Protein AF-A0A932NLE7-F1 (afdb_monomer)

Nearest PDB structures (foldseek):
  6fjx-assembly1_A  TM=8.236E-01  e=3.083E-05  Thermus thermophilus HB27
  6fk3-assembly1_A  TM=8.253E-01  e=7.247E-05  Thermus thermophilus HB27
  4jz6-assembly1_A-2  TM=8.108E-01  e=8.826E-05  Pseudomonas putida
  4i3t-assembly1_A  TM=9.531E-01  e=8.809E-04  Sinorhizobium meliloti 1021
  3ju8-assembly1_B  TM=7.921E-01  e=2.211E-03  Pseudomonas aeruginosa

Sequence (93 aa):
QAVELANDCQFGLTCAFYTQDLTLAMRFTEEIEAGMVHLNSPTIGGEAQVPFGGVKGSGVGEREMAKEGMHFFTEQKTVFLDYTGQRRTSNLY

Structure (mmCIF, N/CA/C/O backbone):
data_AF-A0A932NLE7-F1
#
_entry.id   AF-A0A932NLE7-F1
#
loop_
_atom_site.group_PDB
_atom_site.id
_atom_site.type_symbol
_atom_site.label_atom_id
_atom_site.label_alt_id
_atom_site.label_comp_id
_atom_site.label_asym_id
_atom_site.label_entity_id
_atom_site.label_seq_id
_atom_site.pdbx_PDB_ins_code
_atom_site.Cartn_x
_atom_site.Cartn_y
_atom_site.Cartn_z
_atom_site.occupancy
_atom_site.B_iso_or_equiv
_atom_site.auth_seq_id
_atom_site.auth_comp_id
_atom_site.auth_asym_id
_atom_site.auth_atom_id
_atom_site.pdbx_PDB_model_num
ATOM 1 N N . GLN A 1 1 ? -18.971 3.032 13.055 1.00 80.25 1 GLN A N 1
ATOM 2 C CA . GLN A 1 1 ? -18.424 3.593 14.310 1.00 80.25 1 GLN A CA 1
ATOM 3 C C . GLN A 1 1 ? -16.926 3.352 14.492 1.00 80.25 1 GLN A C 1
ATOM 5 O O . GLN A 1 1 ? -16.190 4.323 14.454 1.00 80.25 1 GLN A O 1
ATOM 10 N N . ALA A 1 2 ? -16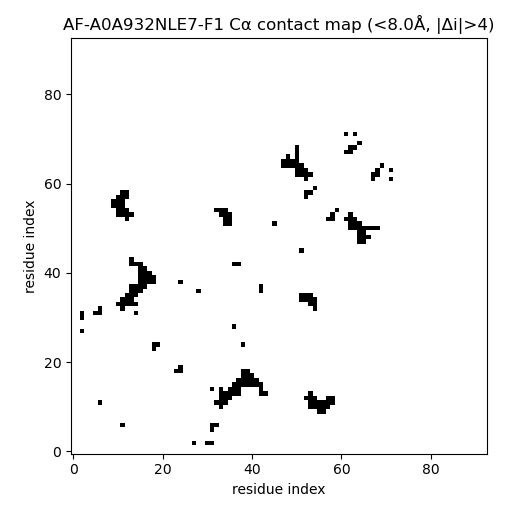.435 2.117 14.692 1.00 89.25 2 ALA A N 1
ATOM 11 C CA . ALA A 1 2 ? -14.997 1.906 14.954 1.00 89.25 2 ALA A CA 1
ATOM 12 C C . ALA A 1 2 ? -14.093 2.348 13.786 1.00 89.25 2 ALA A C 1
ATOM 14 O O . ALA A 1 2 ? -13.097 3.026 14.007 1.00 89.25 2 ALA A O 1
ATOM 15 N N . VAL A 1 3 ? -14.474 2.012 12.549 1.00 94.56 3 VAL A N 1
ATOM 16 C CA . VAL A 1 3 ? -13.739 2.426 11.343 1.00 94.56 3 VAL A CA 1
ATOM 17 C C . VAL A 1 3 ? -13.815 3.935 11.102 1.00 94.56 3 VAL A C 1
ATOM 19 O O . VAL A 1 3 ? -12.808 4.547 10.786 1.00 94.56 3 VAL A O 1
ATOM 22 N N . GLU A 1 4 ? -14.977 4.555 11.333 1.00 95.62 4 GLU A N 1
ATOM 23 C CA . GLU A 1 4 ? -15.162 6.005 11.187 1.00 95.62 4 GLU A CA 1
ATOM 24 C C . GLU A 1 4 ? -14.228 6.757 12.133 1.00 95.62 4 GLU A C 1
ATOM 26 O O . GLU A 1 4 ? -13.530 7.665 11.704 1.00 95.62 4 GLU A O 1
ATOM 31 N N . LEU A 1 5 ? -14.149 6.324 13.395 1.00 95.75 5 LEU A N 1
ATOM 32 C CA . LEU A 1 5 ? -13.238 6.912 14.373 1.00 95.75 5 LEU A CA 1
ATOM 33 C C . LEU A 1 5 ? -11.766 6.675 14.009 1.00 95.75 5 LEU A C 1
ATOM 35 O O . LEU A 1 5 ? -10.939 7.557 14.204 1.00 95.75 5 LEU A O 1
ATOM 39 N N . ALA A 1 6 ? -11.427 5.497 13.479 1.00 94.94 6 ALA A N 1
ATOM 40 C CA . ALA A 1 6 ? -10.070 5.210 13.019 1.00 94.94 6 ALA A CA 1
ATOM 41 C C . ALA A 1 6 ? -9.681 6.061 11.793 1.00 94.94 6 ALA A C 1
ATOM 43 O O . ALA A 1 6 ? -8.528 6.470 11.662 1.00 94.94 6 ALA A O 1
ATOM 44 N N . ASN A 1 7 ? -10.647 6.354 10.920 1.00 97.38 7 ASN A N 1
ATOM 45 C CA . ASN A 1 7 ? -10.467 7.199 9.745 1.00 97.38 7 ASN A CA 1
ATOM 46 C C . ASN A 1 7 ? -10.485 8.699 10.069 1.00 97.38 7 ASN A C 1
ATOM 48 O O . ASN A 1 7 ? -9.922 9.469 9.290 1.00 97.38 7 ASN A O 1
ATOM 52 N N . ASP A 1 8 ? -11.050 9.112 11.208 1.00 97.06 8 ASP A N 1
ATOM 53 C 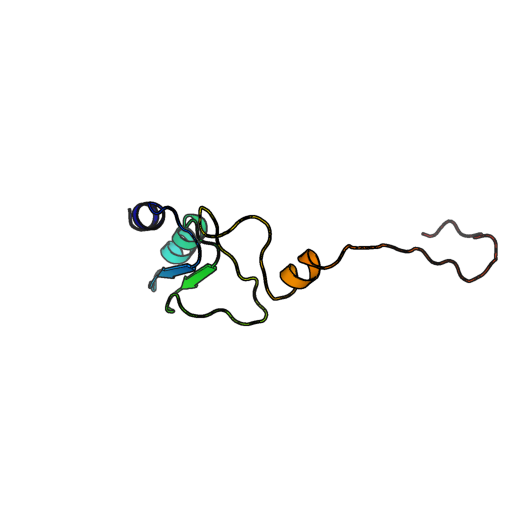CA . ASP A 1 8 ? -11.054 10.495 11.713 1.00 97.06 8 ASP A CA 1
ATOM 54 C C . ASP A 1 8 ? -9.679 10.924 12.263 1.00 97.06 8 ASP A C 1
ATOM 56 O O . ASP A 1 8 ? -9.516 11.433 13.372 1.00 97.06 8 ASP A O 1
ATOM 60 N N . CYS A 1 9 ? -8.633 10.679 11.476 1.00 95.00 9 CYS A N 1
ATOM 61 C CA . CYS A 1 9 ? -7.314 11.235 11.692 1.00 95.00 9 CYS A CA 1
ATOM 62 C C . CYS A 1 9 ? -6.687 11.649 10.356 1.00 95.00 9 CYS A C 1
ATOM 64 O O . CYS A 1 9 ? -6.996 11.118 9.287 1.00 95.00 9 CYS A O 1
ATOM 66 N N . GLN A 1 10 ? -5.775 12.619 10.420 1.00 97.06 10 GLN A N 1
ATOM 67 C CA . GLN A 1 10 ? -5.091 13.163 9.243 1.00 97.06 10 GLN A CA 1
ATOM 68 C C . GLN A 1 10 ? -4.132 12.156 8.578 1.00 97.06 10 GLN A C 1
ATOM 70 O O . GLN A 1 10 ? -3.669 12.371 7.457 1.00 97.06 10 GLN A O 1
ATOM 75 N N . PHE A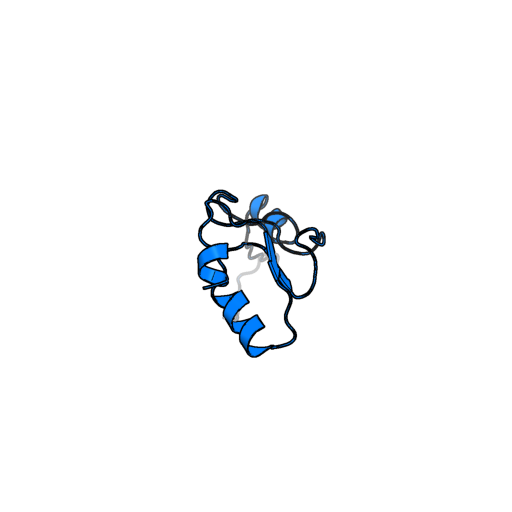 1 11 ? -3.804 11.068 9.268 1.00 96.94 11 PHE A N 1
ATOM 76 C CA . PHE A 1 11 ? -2.763 10.120 8.892 1.00 96.94 11 PHE A CA 1
ATOM 77 C C . PHE A 1 11 ? -3.365 8.760 8.524 1.00 96.94 11 PHE A C 1
ATOM 79 O O . PHE A 1 11 ? -4.512 8.464 8.828 1.00 96.94 11 PHE A O 1
ATOM 86 N N . GLY A 1 12 ? -2.597 7.932 7.826 1.00 96.38 12 GLY A N 1
ATOM 87 C CA . GLY A 1 12 ? -3.068 6.647 7.313 1.00 96.38 12 GLY A CA 1
ATOM 88 C C . GLY A 1 12 ? -1.916 5.726 6.944 1.00 96.38 12 GLY A C 1
ATOM 89 O O . GLY A 1 12 ? -1.905 5.164 5.850 1.00 96.38 12 GLY A O 1
ATO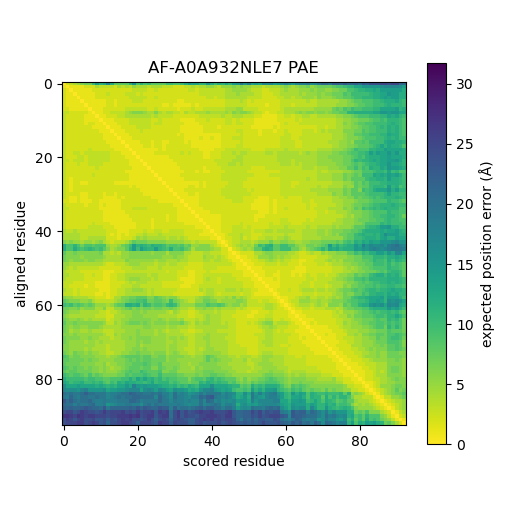M 90 N N . LEU A 1 13 ? -0.900 5.621 7.809 1.00 96.06 13 LEU A N 1
ATOM 91 C CA . LEU A 1 13 ? 0.247 4.741 7.571 1.00 96.06 13 LEU A CA 1
ATOM 92 C C . LEU A 1 13 ? -0.107 3.286 7.880 1.00 96.06 13 LEU A C 1
ATOM 94 O O . LEU A 1 13 ? -0.323 2.498 6.962 1.00 96.06 13 LEU A O 1
ATOM 98 N N . THR A 1 14 ? -0.202 2.955 9.167 1.00 96.12 14 THR A N 1
ATOM 99 C CA . THR A 1 14 ? -0.551 1.617 9.644 1.00 96.12 14 THR A CA 1
ATOM 100 C C . THR A 1 14 ? -1.827 1.644 10.467 1.00 96.12 14 THR A C 1
ATOM 102 O O . THR A 1 14 ? -2.091 2.586 11.214 1.00 96.12 14 THR A O 1
ATOM 105 N N . CYS A 1 15 ? -2.614 0.583 10.349 1.00 96.00 15 CYS A N 1
ATOM 106 C CA . CYS A 1 15 ? -3.749 0.299 11.212 1.00 96.00 15 CYS A CA 1
ATOM 107 C C . CYS A 1 15 ? -3.616 -1.124 11.756 1.00 96.00 15 CYS A C 1
ATOM 109 O O . CYS A 1 15 ? -3.120 -2.012 11.065 1.00 96.00 15 CYS A O 1
ATOM 111 N N . ALA A 1 16 ? -4.066 -1.349 12.986 1.00 96.69 16 ALA A N 1
ATOM 112 C CA . ALA A 1 16 ? -4.170 -2.680 13.558 1.00 96.69 16 ALA A CA 1
ATOM 113 C C . ALA A 1 16 ? -5.507 -2.847 14.265 1.00 96.69 16 ALA A C 1
ATOM 115 O O . ALA A 1 16 ? -5.968 -1.935 14.954 1.00 96.69 16 ALA A O 1
ATOM 116 N N . PHE A 1 17 ? -6.102 -4.027 14.141 1.00 96.38 17 PHE A N 1
ATOM 117 C CA . PHE A 1 17 ? -7.323 -4.365 14.857 1.00 96.38 17 PHE A CA 1
ATOM 118 C C . PHE A 1 17 ? -7.368 -5.855 15.193 1.00 96.38 17 PHE A C 1
ATOM 120 O O . PHE A 1 17 ? -6.694 -6.678 14.573 1.00 96.38 17 PHE A O 1
ATOM 127 N N . TYR A 1 18 ? -8.160 -6.195 16.209 1.00 97.12 18 TYR A N 1
ATOM 128 C CA . TYR A 1 18 ? -8.238 -7.544 16.756 1.00 97.12 18 TYR A CA 1
ATOM 129 C C . TYR A 1 18 ? -9.680 -8.028 16.721 1.00 97.12 18 TYR A C 1
ATOM 131 O O . TYR A 1 18 ? -10.573 -7.385 17.272 1.00 97.12 18 TYR A O 1
ATOM 139 N N . THR A 1 19 ? -9.913 -9.156 16.063 1.00 97.25 19 THR A N 1
ATOM 140 C CA . THR A 1 19 ? -11.229 -9.791 15.978 1.00 97.25 19 THR A CA 1
ATOM 141 C C . THR A 1 19 ? -11.084 -11.267 15.622 1.00 97.25 19 THR A C 1
ATOM 143 O O . THR A 1 19 ? -10.114 -11.681 14.983 1.00 97.25 19 THR A O 1
ATOM 146 N N . GLN A 1 20 ? -12.071 -12.063 16.028 1.00 98.00 20 GLN A N 1
ATOM 147 C CA . GLN A 1 20 ? -12.253 -13.447 15.573 1.00 98.00 20 GLN A CA 1
ATOM 148 C C . GLN A 1 20 ? -13.366 -13.558 14.516 1.00 98.00 20 GLN A C 1
ATOM 150 O O . GLN A 1 20 ? -13.512 -14.598 13.882 1.00 98.00 20 GLN A O 1
ATOM 155 N N . ASP A 1 21 ? -14.148 -12.493 14.315 1.00 98.00 21 ASP A N 1
ATOM 156 C CA . ASP A 1 21 ? -15.196 -12.429 13.300 1.00 98.00 21 ASP A CA 1
ATOM 157 C C . ASP A 1 21 ? -14.591 -12.032 11.948 1.00 98.00 21 ASP A C 1
ATOM 159 O O . ASP A 1 21 ? -14.177 -10.886 11.745 1.00 98.00 21 ASP A O 1
ATOM 163 N N . LEU A 1 22 ? -14.558 -12.992 11.022 1.00 97.06 22 LEU A N 1
ATOM 164 C CA . LEU A 1 22 ? -14.046 -12.802 9.667 1.00 97.06 22 LEU A CA 1
ATOM 165 C C . LEU A 1 22 ? -14.882 -11.803 8.857 1.00 97.06 22 LEU A C 1
ATOM 167 O O . LEU A 1 22 ? -14.323 -11.043 8.074 1.00 97.06 22 LEU A O 1
ATOM 171 N N . THR A 1 23 ? -16.200 -11.764 9.056 1.00 97.50 23 THR A N 1
ATOM 172 C CA . THR A 1 23 ? -17.079 -10.820 8.348 1.00 97.50 23 THR A CA 1
ATOM 173 C C . THR A 1 23 ? -16.734 -9.394 8.751 1.00 97.50 23 THR A C 1
ATOM 175 O O . THR A 1 23 ? -16.619 -8.509 7.904 1.00 97.50 23 THR A O 1
ATOM 178 N N . LEU A 1 24 ? -16.511 -9.178 10.052 1.00 96.12 24 LEU A N 1
ATOM 179 C CA . LEU A 1 24 ? -16.063 -7.888 10.560 1.00 96.12 24 LEU A CA 1
ATOM 180 C C . LEU A 1 24 ? -14.661 -7.548 10.056 1.00 96.12 24 LEU A C 1
ATOM 182 O O . LEU A 1 24 ? -14.428 -6.396 9.703 1.00 96.12 24 LEU A O 1
ATOM 186 N N . ALA A 1 25 ? -13.753 -8.526 9.999 1.00 97.00 25 ALA A N 1
ATOM 187 C CA . ALA A 1 25 ? -12.401 -8.308 9.500 1.00 97.00 25 ALA A CA 1
ATOM 188 C C . ALA A 1 25 ? -12.386 -7.856 8.041 1.00 97.00 25 ALA A C 1
ATOM 190 O O . ALA A 1 25 ? -11.777 -6.835 7.738 1.00 97.00 25 ALA A O 1
ATOM 191 N N . MET A 1 26 ? -13.111 -8.556 7.168 1.00 96.62 26 MET A N 1
ATOM 192 C CA . MET A 1 26 ? -13.200 -8.200 5.752 1.00 96.62 26 MET A CA 1
ATOM 193 C C . MET A 1 26 ? -13.807 -6.808 5.568 1.00 96.62 26 MET A C 1
ATOM 195 O O . MET A 1 26 ? -13.202 -5.965 4.912 1.00 96.62 26 MET A O 1
ATOM 199 N N . ARG A 1 27 ? -14.934 -6.524 6.236 1.00 96.44 27 ARG A N 1
ATOM 200 C CA . ARG A 1 27 ? -15.572 -5.202 6.169 1.00 96.44 27 ARG A CA 1
ATOM 201 C C . ARG A 1 27 ? -14.647 -4.089 6.669 1.00 96.44 27 ARG A C 1
ATOM 203 O O . ARG A 1 27 ? -14.553 -3.038 6.050 1.00 96.44 27 ARG A O 1
ATOM 210 N N . PHE A 1 28 ? -13.953 -4.307 7.787 1.00 97.00 28 PHE A N 1
ATOM 211 C CA . PHE A 1 28 ? -13.038 -3.308 8.338 1.00 97.00 28 PHE A CA 1
ATOM 212 C C . PHE A 1 28 ? -11.864 -3.039 7.392 1.00 97.00 28 PHE A C 1
ATOM 214 O O . PHE A 1 28 ? -11.516 -1.882 7.185 1.00 97.00 28 PHE A O 1
ATOM 221 N N . THR A 1 29 ? -11.272 -4.082 6.804 1.00 96.19 29 THR A N 1
ATOM 222 C CA . THR A 1 29 ? -10.164 -3.946 5.847 1.00 96.19 29 THR A CA 1
ATOM 223 C C . THR A 1 29 ? -10.579 -3.221 4.565 1.00 96.19 29 THR A C 1
ATOM 225 O O . THR A 1 29 ? -9.757 -2.510 3.997 1.00 96.19 29 THR A O 1
ATOM 228 N N . GLU A 1 30 ? -11.830 -3.359 4.123 1.00 95.88 30 GLU A N 1
ATOM 229 C CA . GLU A 1 30 ? -12.359 -2.630 2.961 1.00 95.88 30 GLU A CA 1
ATOM 230 C C . GLU A 1 30 ? -12.631 -1.144 3.253 1.00 95.88 30 GLU A C 1
ATOM 232 O O . GLU A 1 30 ? -12.461 -0.305 2.371 1.00 95.88 30 GLU A O 1
ATOM 237 N N . GLU A 1 31 ? -13.051 -0.808 4.476 1.00 97.00 31 GLU A N 1
ATOM 238 C CA . GLU A 1 31 ? -13.478 0.551 4.845 1.00 97.00 31 GLU A CA 1
ATOM 239 C C . GLU A 1 31 ? -12.357 1.414 5.465 1.00 97.00 31 GLU A C 1
ATOM 241 O O . GLU A 1 31 ? -12.464 2.643 5.498 1.00 97.00 31 GLU A O 1
ATOM 246 N N . ILE A 1 32 ? -11.291 0.807 5.998 1.00 97.75 32 ILE A N 1
ATOM 247 C CA . ILE A 1 32 ? -10.196 1.537 6.650 1.00 97.75 32 ILE A CA 1
ATOM 248 C C . ILE A 1 32 ? -9.290 2.247 5.633 1.00 97.75 32 ILE A C 1
ATOM 250 O O . ILE A 1 32 ? -8.799 1.663 4.672 1.00 97.75 32 ILE A O 1
ATOM 254 N N . GLU A 1 33 ? -8.985 3.516 5.887 1.00 97.00 33 GLU A N 1
ATOM 255 C CA . GLU A 1 33 ? -8.098 4.332 5.060 1.00 97.00 33 GLU A CA 1
ATOM 256 C C . GLU A 1 33 ? -6.669 4.318 5.624 1.00 97.00 33 GLU A C 1
ATOM 258 O O . GLU A 1 33 ? -6.180 5.301 6.189 1.00 97.00 33 GLU A O 1
ATOM 263 N N . ALA A 1 34 ? -5.987 3.183 5.471 1.00 96.00 34 ALA A N 1
ATOM 264 C CA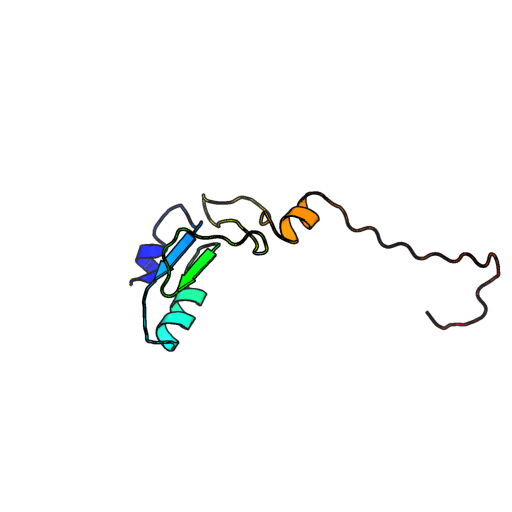 . ALA A 1 34 ? -4.588 3.007 5.848 1.00 96.00 34 ALA A CA 1
ATOM 265 C C . ALA A 1 34 ? -3.815 2.276 4.745 1.00 96.00 34 ALA A C 1
ATOM 267 O O . ALA A 1 34 ? -4.370 1.453 4.022 1.00 96.00 34 ALA A O 1
ATOM 268 N N . GLY A 1 35 ? -2.523 2.570 4.606 1.00 94.69 35 GLY A N 1
ATOM 269 C CA . GLY A 1 35 ? -1.692 1.904 3.604 1.00 94.69 35 GLY A CA 1
ATOM 270 C C . GLY A 1 35 ? -1.273 0.484 3.990 1.00 94.69 35 GLY A C 1
ATOM 271 O O . GLY A 1 35 ? -1.068 -0.345 3.108 1.00 94.69 35 GLY A O 1
ATOM 272 N N . MET A 1 36 ? -1.204 0.186 5.290 1.00 95.19 36 MET A N 1
ATOM 273 C CA . MET A 1 36 ? -0.915 -1.150 5.814 1.00 95.19 36 MET A CA 1
ATOM 274 C C . MET A 1 36 ? -1.878 -1.501 6.951 1.00 95.19 36 MET A C 1
ATOM 276 O O . MET A 1 36 ? -2.115 -0.690 7.849 1.00 95.19 36 MET A O 1
ATOM 280 N N . VAL A 1 37 ? -2.427 -2.715 6.927 1.00 95.94 37 VAL A N 1
ATOM 281 C CA . VAL A 1 37 ? -3.445 -3.172 7.883 1.00 95.94 37 VAL A CA 1
ATOM 282 C C . VAL A 1 37 ? -3.016 -4.495 8.511 1.00 95.94 37 VAL A C 1
ATOM 284 O O . VAL A 1 37 ? -2.772 -5.474 7.811 1.00 95.94 37 VAL A O 1
ATOM 287 N N . HIS A 1 38 ? -2.959 -4.530 9.840 1.00 96.44 38 HIS A N 1
ATOM 288 C CA . HIS A 1 38 ? -2.589 -5.697 10.634 1.00 96.44 38 HIS A CA 1
ATOM 289 C C . HIS A 1 38 ? -3.821 -6.261 11.351 1.00 96.44 38 HIS A C 1
ATOM 291 O O . HIS A 1 38 ? -4.404 -5.614 12.222 1.00 96.44 38 HIS A O 1
ATOM 297 N N . LEU A 1 39 ? -4.211 -7.489 11.015 1.00 96.25 39 LEU A N 1
ATOM 298 C CA . LEU A 1 39 ? -5.248 -8.223 11.740 1.00 96.25 39 LEU A CA 1
ATOM 299 C C . LEU A 1 39 ? -4.596 -9.093 12.815 1.00 96.25 39 LEU A C 1
ATOM 301 O O . LEU A 1 39 ? -3.726 -9.906 12.513 1.00 96.25 39 LEU A O 1
ATOM 305 N N . ASN A 1 40 ? -5.047 -8.954 14.060 1.00 96.50 40 ASN A N 1
ATOM 306 C CA . ASN A 1 40 ? -4.565 -9.729 15.206 1.00 96.50 40 ASN A CA 1
ATOM 307 C C . ASN A 1 40 ? -3.039 -9.631 15.434 1.00 96.50 40 ASN A C 1
ATOM 309 O O . ASN A 1 40 ? -2.419 -10.548 15.969 1.00 96.50 40 ASN A O 1
ATOM 313 N N . SER A 1 41 ? -2.445 -8.503 15.041 1.00 95.62 41 SER A N 1
ATOM 314 C CA . SER A 1 41 ? -1.022 -8.180 15.176 1.00 95.62 41 SER A CA 1
ATOM 315 C C . SER A 1 41 ? -0.869 -6.683 15.474 1.00 95.62 41 SER A C 1
ATOM 317 O O . SER A 1 41 ? -1.726 -5.904 15.056 1.00 95.62 41 SER A O 1
ATOM 319 N N . PRO A 1 42 ? 0.177 -6.240 16.199 1.00 94.81 42 PRO A N 1
ATOM 320 C CA . PRO A 1 42 ? 0.421 -4.817 16.441 1.00 94.81 42 PRO A CA 1
ATOM 321 C C . PRO A 1 42 ? 0.695 -4.039 15.144 1.00 94.81 42 PRO A C 1
ATOM 323 O O . PRO A 1 42 ? 1.025 -4.621 14.115 1.00 94.81 42 PRO A O 1
ATOM 326 N N . THR A 1 43 ? 0.604 -2.707 15.228 1.00 91.75 43 THR A N 1
ATOM 327 C CA . THR A 1 43 ? 0.872 -1.758 14.126 1.00 91.75 43 THR A CA 1
ATOM 328 C C . THR A 1 43 ? 2.337 -1.693 13.697 1.00 91.75 43 THR A C 1
ATOM 330 O O . THR A 1 43 ? 2.648 -1.082 12.675 1.00 91.75 43 THR A O 1
ATOM 333 N N . ILE A 1 44 ? 3.238 -2.257 14.504 1.00 90.06 44 ILE A N 1
ATOM 334 C CA . ILE A 1 44 ? 4.660 -2.370 14.199 1.00 90.06 44 ILE A CA 1
ATOM 335 C C . ILE A 1 44 ? 4.878 -3.687 13.471 1.00 90.06 44 ILE A C 1
ATOM 337 O O . ILE A 1 44 ? 4.498 -4.752 13.956 1.00 90.06 44 ILE A O 1
ATOM 341 N N . GLY A 1 45 ? 5.556 -3.596 12.340 1.00 79.00 45 GLY A N 1
ATOM 342 C CA . GLY A 1 45 ? 5.847 -4.731 11.485 1.00 79.00 45 GLY A CA 1
ATOM 343 C C . GLY A 1 45 ? 5.711 -4.309 10.034 1.00 79.00 45 GLY A C 1
ATOM 344 O O . GLY A 1 45 ? 4.833 -3.534 9.678 1.00 79.00 45 GLY A O 1
ATOM 345 N N . GLY A 1 46 ? 6.623 -4.793 9.209 1.00 79.88 46 GLY A N 1
ATOM 346 C CA . GLY A 1 46 ? 6.692 -4.493 7.789 1.00 79.88 46 GLY A CA 1
ATOM 347 C C . GLY A 1 46 ? 7.821 -5.330 7.233 1.00 79.88 46 GLY A C 1
ATOM 348 O O . GLY A 1 46 ? 8.991 -5.036 7.469 1.00 79.88 46 GLY A O 1
ATOM 349 N N . GLU A 1 47 ? 7.471 -6.454 6.620 1.00 87.75 47 GLU A N 1
ATOM 350 C CA . GLU A 1 47 ? 8.469 -7.358 6.064 1.00 87.75 47 GLU A CA 1
ATOM 351 C C . GLU A 1 47 ? 9.117 -6.717 4.832 1.00 87.75 47 GLU A C 1
ATOM 353 O O . GLU A 1 47 ? 8.461 -6.018 4.065 1.00 87.75 47 GLU A O 1
ATOM 358 N N . ALA A 1 48 ? 10.415 -6.940 4.623 1.00 87.62 48 ALA A N 1
ATOM 359 C CA . ALA A 1 48 ? 11.160 -6.191 3.610 1.00 87.62 48 ALA A CA 1
ATOM 360 C C . ALA A 1 48 ? 10.647 -6.400 2.171 1.00 87.62 48 ALA A C 1
ATOM 362 O O . ALA A 1 48 ? 10.881 -5.575 1.287 1.00 87.62 48 ALA A O 1
ATOM 363 N N . GLN A 1 49 ? 9.959 -7.518 1.943 1.00 92.12 49 GLN A N 1
ATOM 364 C CA . GLN A 1 49 ? 9.392 -7.906 0.661 1.00 92.12 49 GLN A CA 1
ATOM 365 C C . GLN A 1 49 ? 7.953 -7.429 0.420 1.00 92.12 49 GLN A C 1
ATOM 367 O O . GLN A 1 49 ? 7.419 -7.739 -0.645 1.00 92.12 49 GLN A O 1
ATOM 372 N N . VAL A 1 50 ? 7.311 -6.728 1.365 1.00 93.00 50 VAL A N 1
ATOM 373 C CA . VAL A 1 50 ? 5.980 -6.137 1.146 1.00 93.00 50 VAL A CA 1
ATOM 374 C C . VAL A 1 50 ? 6.081 -4.634 0.855 1.00 93.00 50 VAL A C 1
ATOM 376 O O . VAL A 1 50 ? 7.017 -3.99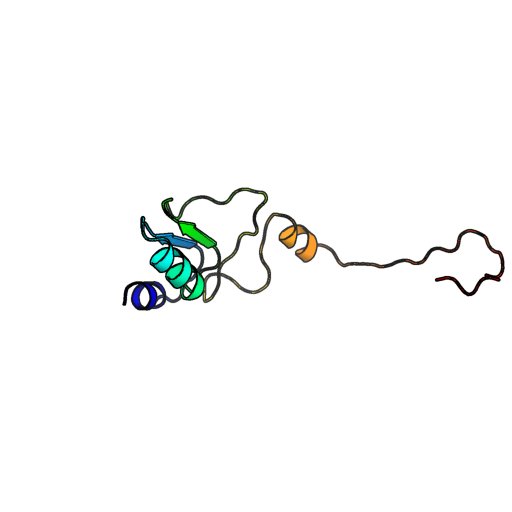2 1.335 1.00 93.00 50 VAL A O 1
ATOM 379 N N . PRO A 1 51 ? 5.145 -4.058 0.079 1.00 94.00 51 PRO A N 1
ATOM 380 C CA . PRO A 1 51 ? 5.138 -2.625 -0.185 1.00 94.00 51 PRO A CA 1
ATOM 381 C C . PRO A 1 51 ? 4.890 -1.846 1.107 1.00 94.00 51 PRO A C 1
ATOM 383 O O . PRO A 1 51 ? 3.954 -2.148 1.849 1.00 94.00 51 PRO A O 1
ATOM 386 N N . PHE A 1 52 ? 5.690 -0.816 1.351 1.00 95.19 52 PHE A N 1
ATOM 387 C CA . PHE A 1 52 ? 5.562 0.056 2.512 1.00 95.19 52 PHE A CA 1
ATOM 388 C C . PHE A 1 52 ? 5.067 1.437 2.091 1.00 95.19 52 PHE A C 1
ATOM 390 O O . PHE A 1 52 ? 5.566 2.037 1.143 1.00 95.19 52 PHE A O 1
ATOM 397 N N . GLY A 1 53 ? 4.083 1.977 2.801 1.00 94.19 53 GLY A N 1
ATOM 398 C CA . GLY A 1 53 ? 3.632 3.350 2.589 1.00 94.19 53 GLY A CA 1
ATOM 399 C C . GLY A 1 53 ? 2.234 3.594 3.129 1.00 94.19 53 GLY A C 1
ATOM 400 O O . GLY A 1 53 ? 1.484 2.655 3.375 1.00 94.19 53 GLY A O 1
ATOM 401 N N . GLY A 1 54 ? 1.890 4.869 3.313 1.00 95.06 54 GLY A N 1
ATOM 402 C CA . GLY A 1 54 ? 0.608 5.311 3.865 1.00 95.06 54 GLY A CA 1
ATOM 403 C C . GLY A 1 54 ? -0.254 6.098 2.884 1.00 95.06 54 GLY A C 1
ATOM 404 O O . GLY A 1 54 ? 0.158 6.406 1.768 1.00 95.06 54 GLY A O 1
ATOM 405 N N . VAL A 1 55 ? -1.471 6.420 3.300 1.00 95.62 55 VAL A N 1
ATOM 406 C CA . VAL A 1 55 ? -2.380 7.344 2.602 1.00 95.62 55 VAL A CA 1
ATOM 407 C C . VAL A 1 55 ? -2.582 8.619 3.435 1.00 95.62 55 VAL A C 1
ATOM 409 O O . VAL A 1 55 ? -2.017 8.751 4.526 1.00 95.62 55 VAL A O 1
ATOM 412 N N . LYS A 1 56 ? -3.381 9.573 2.935 1.00 95.44 56 LYS A N 1
ATOM 413 C CA . LYS A 1 56 ? -3.640 10.876 3.581 1.00 95.44 56 LYS A CA 1
ATOM 414 C C . LYS A 1 56 ? -2.339 11.660 3.807 1.00 95.44 56 LYS A C 1
ATOM 416 O O . LYS A 1 56 ? -1.503 11.735 2.916 1.00 95.44 56 LYS A O 1
ATOM 421 N N . GLY A 1 57 ? -2.140 12.231 4.994 1.00 96.00 57 GLY A N 1
ATOM 422 C CA . GLY A 1 57 ? -0.904 12.920 5.363 1.00 96.00 57 GLY A CA 1
ATOM 423 C C . GLY A 1 57 ? 0.303 12.000 5.578 1.00 96.00 57 GLY A C 1
ATOM 424 O O . GLY A 1 57 ? 1.380 12.502 5.879 1.00 96.00 57 GLY A O 1
ATOM 425 N N . SER A 1 58 ? 0.150 10.674 5.466 1.00 96.19 58 SER A N 1
ATOM 426 C CA . SER A 1 58 ? 1.231 9.705 5.705 1.00 96.19 58 SER A CA 1
ATOM 427 C C . SER A 1 58 ? 1.981 9.259 4.451 1.00 96.19 58 SER A C 1
ATOM 429 O O . SER A 1 58 ? 2.907 8.462 4.568 1.00 96.19 58 SER A O 1
ATOM 431 N N . GLY A 1 59 ? 1.595 9.719 3.264 1.00 92.62 59 GLY A N 1
ATOM 432 C CA . GLY A 1 59 ? 2.277 9.343 2.031 1.00 92.62 59 GLY A CA 1
ATOM 433 C C . GLY A 1 59 ? 1.890 10.234 0.863 1.00 92.62 59 GLY A C 1
ATOM 434 O O . GLY A 1 59 ? 0.761 10.711 0.780 1.00 92.62 59 GLY A O 1
ATOM 435 N N . VAL A 1 60 ? 2.840 10.449 -0.044 1.00 88.75 60 VAL A N 1
ATOM 436 C CA . VAL A 1 60 ? 2.632 11.143 -1.317 1.00 88.75 60 VAL A CA 1
ATOM 437 C C . VAL A 1 60 ? 3.282 10.296 -2.404 1.00 88.75 60 VAL A C 1
ATOM 439 O O . VAL A 1 60 ? 4.493 10.104 -2.381 1.00 88.75 60 VAL A O 1
ATOM 442 N N . GLY A 1 61 ? 2.484 9.810 -3.355 1.00 87.44 61 GLY A N 1
ATOM 443 C CA . GLY A 1 61 ? 2.972 8.996 -4.470 1.00 87.44 61 GLY A CA 1
ATOM 444 C C . GLY A 1 61 ? 2.985 7.491 -4.192 1.00 87.44 61 GLY A C 1
ATOM 445 O O . GLY A 1 61 ? 2.124 6.972 -3.479 1.00 87.44 61 GLY A O 1
ATOM 446 N N . GLU A 1 62 ? 3.932 6.808 -4.833 1.00 90.31 62 GLU A N 1
ATOM 447 C CA . GLU A 1 62 ? 4.056 5.346 -4.854 1.00 90.31 62 GLU A CA 1
ATOM 448 C C . GLU A 1 62 ? 4.522 4.754 -3.514 1.00 90.31 62 GLU A C 1
ATOM 450 O O . GLU A 1 62 ? 4.949 5.459 -2.597 1.00 90.31 62 GLU A O 1
ATOM 455 N N . ARG A 1 63 ? 4.426 3.426 -3.399 1.00 93.75 63 ARG A N 1
ATOM 456 C CA . ARG A 1 63 ? 4.946 2.675 -2.248 1.00 93.75 63 ARG A CA 1
ATOM 457 C C . ARG A 1 63 ? 6.465 2.508 -2.333 1.00 93.75 63 ARG A C 1
ATOM 459 O O . ARG A 1 63 ? 7.049 2.451 -3.411 1.00 93.75 63 ARG A O 1
ATOM 466 N N . GLU A 1 64 ? 7.088 2.369 -1.173 1.00 92.88 64 GLU A N 1
ATOM 467 C CA . GLU A 1 64 ? 8.495 2.016 -1.017 1.00 92.88 64 GLU A CA 1
ATOM 468 C C . GLU A 1 64 ? 8.660 0.505 -0.799 1.00 92.88 64 GLU A C 1
ATOM 470 O O . GLU A 1 64 ? 7.690 -0.219 -0.570 1.00 92.88 64 GLU A O 1
ATOM 475 N N . MET A 1 65 ? 9.915 0.042 -0.801 1.00 93.88 65 MET A N 1
ATOM 476 C CA . MET A 1 65 ? 10.303 -1.357 -0.564 1.00 93.88 65 MET A CA 1
ATOM 477 C C . MET A 1 65 ? 9.802 -2.333 -1.644 1.00 93.88 65 MET A C 1
ATOM 479 O O . MET A 1 65 ? 9.183 -1.934 -2.627 1.00 93.88 65 MET A O 1
ATOM 483 N N . ALA A 1 66 ? 10.143 -3.617 -1.500 1.00 92.38 66 ALA A N 1
ATOM 484 C CA . ALA A 1 66 ? 9.727 -4.680 -2.414 1.00 92.38 66 ALA A CA 1
ATOM 485 C C . ALA A 1 66 ? 9.975 -4.354 -3.906 1.00 92.38 66 ALA A C 1
ATOM 487 O O . ALA A 1 66 ? 11.058 -3.897 -4.284 1.00 92.38 66 ALA A O 1
ATOM 488 N N . LYS A 1 67 ? 9.004 -4.646 -4.776 1.00 92.88 67 LYS A N 1
ATOM 489 C CA . LYS A 1 67 ? 9.108 -4.373 -6.218 1.00 92.88 67 LYS A CA 1
ATOM 490 C C . LYS A 1 67 ? 8.780 -2.918 -6.529 1.00 92.88 67 LYS A C 1
ATOM 492 O O . LYS A 1 67 ? 9.315 -2.361 -7.479 1.00 92.88 67 LYS A O 1
ATOM 497 N N . GLU A 1 68 ? 7.943 -2.306 -5.710 1.00 93.12 68 GLU A N 1
ATOM 498 C CA . GLU A 1 68 ? 7.437 -0.947 -5.828 1.00 93.12 68 GLU A CA 1
ATOM 499 C C . GLU A 1 68 ? 8.583 0.061 -5.721 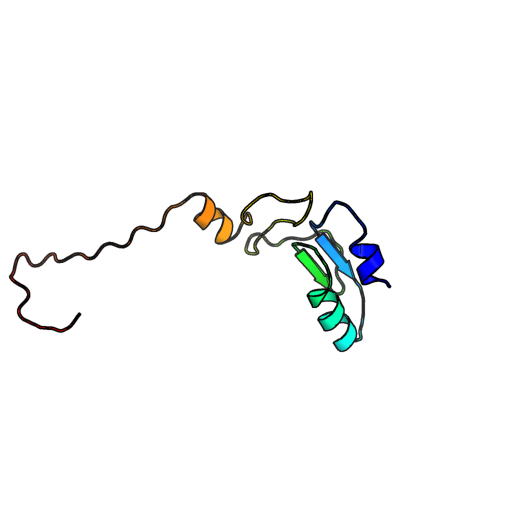1.00 93.12 68 GLU A C 1
ATOM 501 O O . GLU A 1 68 ? 8.728 0.920 -6.586 1.00 93.12 68 GLU A O 1
ATOM 506 N N . GLY A 1 69 ? 9.503 -0.144 -4.776 1.00 92.81 69 GLY A N 1
ATOM 507 C CA . GLY A 1 69 ? 10.741 0.625 -4.695 1.00 92.81 69 GLY A CA 1
ATOM 508 C C . GLY A 1 69 ? 11.598 0.496 -5.958 1.00 92.81 69 GLY A C 1
ATOM 509 O O . GLY A 1 69 ? 12.140 1.486 -6.440 1.00 92.81 69 GLY A O 1
ATOM 510 N N . MET A 1 70 ? 11.691 -0.699 -6.553 1.00 92.25 70 MET A N 1
ATOM 511 C CA . MET A 1 70 ? 12.414 -0.874 -7.819 1.00 92.25 70 MET A CA 1
ATOM 512 C C . MET A 1 70 ? 11.720 -0.127 -8.964 1.00 92.25 70 MET A C 1
ATOM 514 O O . MET A 1 70 ? 12.399 0.537 -9.744 1.00 92.25 70 MET A O 1
ATOM 518 N N . HIS A 1 71 ? 10.391 -0.186 -9.047 1.00 92.69 71 HIS A N 1
ATOM 519 C CA . HIS A 1 71 ? 9.607 0.549 -10.040 1.00 92.69 71 HIS A CA 1
ATOM 520 C C . HIS A 1 71 ? 9.719 2.067 -9.878 1.00 92.69 71 HIS A C 1
ATOM 522 O O . HIS A 1 71 ? 9.733 2.775 -10.875 1.00 92.69 71 HIS A O 1
ATOM 528 N N . PHE A 1 72 ? 9.871 2.571 -8.654 1.00 92.44 72 PHE A N 1
ATOM 529 C CA . PHE A 1 72 ? 10.075 3.997 -8.412 1.00 92.44 72 PHE A CA 1
ATOM 530 C C . PHE A 1 72 ? 11.430 4.503 -8.940 1.00 92.44 72 PHE A C 1
ATOM 532 O O . PHE A 1 72 ? 11.516 5.599 -9.490 1.00 92.44 72 PHE A O 1
ATOM 539 N N . PHE A 1 73 ? 12.498 3.710 -8.795 1.00 93.81 73 PHE A N 1
ATOM 540 C CA . PHE A 1 73 ? 13.855 4.104 -9.203 1.00 93.81 73 PHE A CA 1
ATOM 541 C C . PHE A 1 73 ? 14.252 3.666 -10.621 1.00 93.81 73 PHE A C 1
ATOM 543 O O . PHE A 1 73 ? 15.375 3.941 -11.052 1.00 93.81 73 PHE A O 1
ATOM 550 N N . THR A 1 74 ? 13.381 2.965 -11.349 1.00 95.25 74 THR A N 1
ATOM 551 C CA . THR A 1 74 ? 13.688 2.436 -12.685 1.00 95.25 74 THR A CA 1
ATOM 552 C C . THR A 1 74 ? 12.562 2.713 -13.669 1.00 95.25 74 THR A C 1
ATOM 554 O O . THR A 1 74 ? 11.401 2.778 -13.295 1.00 95.25 74 THR A O 1
ATOM 557 N N . GLU A 1 75 ? 12.908 2.843 -14.948 1.00 95.50 75 GLU A N 1
ATOM 558 C CA . GLU A 1 75 ? 11.935 3.002 -16.030 1.00 95.50 75 GLU A CA 1
ATOM 559 C C . GLU A 1 75 ? 11.868 1.722 -16.867 1.00 95.50 75 GLU A C 1
ATOM 561 O O . GLU A 1 75 ? 12.897 1.092 -17.149 1.00 95.50 75 GLU A O 1
ATOM 566 N N . GLN A 1 76 ? 10.664 1.334 -17.293 1.00 95.62 76 GLN A N 1
ATOM 567 C CA . GLN A 1 76 ? 10.495 0.140 -18.113 1.00 95.62 76 GLN A CA 1
ATOM 568 C C . GLN A 1 76 ? 10.858 0.436 -19.568 1.00 95.62 76 GLN A C 1
ATOM 570 O O . GLN A 1 76 ? 10.296 1.311 -20.221 1.00 95.62 76 GLN A O 1
ATOM 575 N N . LYS A 1 77 ? 11.783 -0.356 -20.118 1.00 96.38 77 LYS A N 1
ATOM 576 C CA . LYS A 1 77 ? 12.158 -0.296 -21.533 1.00 96.38 77 LYS A CA 1
ATOM 577 C C . LYS A 1 77 ? 11.888 -1.629 -22.216 1.00 96.38 77 LYS A C 1
ATOM 579 O O . LYS A 1 77 ? 12.532 -2.631 -21.914 1.00 96.38 77 LYS A O 1
ATOM 584 N N . THR A 1 78 ? 10.998 -1.622 -23.200 1.00 96.69 78 THR A N 1
ATOM 585 C CA . THR A 1 78 ? 10.765 -2.772 -24.082 1.00 96.69 78 THR A CA 1
ATOM 586 C C . THR A 1 78 ? 11.661 -2.678 -25.315 1.00 96.69 78 THR A C 1
ATOM 588 O O . THR A 1 78 ? 11.739 -1.631 -25.957 1.00 96.69 78 THR A O 1
ATOM 591 N N . VAL A 1 79 ? 12.345 -3.773 -25.657 1.00 95.38 79 VAL A N 1
ATOM 592 C CA . VAL A 1 79 ? 13.227 -3.858 -26.830 1.00 95.38 79 VAL A CA 1
ATOM 593 C C . VAL A 1 79 ? 12.866 -5.094 -27.645 1.00 95.38 79 VAL A C 1
ATOM 595 O O . VAL A 1 79 ? 12.914 -6.209 -27.136 1.00 95.38 79 VAL A O 1
ATOM 598 N N . PHE A 1 80 ? 12.552 -4.893 -28.923 1.00 89.50 80 PHE A N 1
ATOM 599 C CA . PHE A 1 80 ? 12.437 -5.971 -29.903 1.00 89.50 80 PHE A CA 1
ATOM 600 C C . PHE A 1 80 ? 13.761 -6.071 -30.661 1.00 89.50 80 PHE A C 1
ATOM 602 O O . PHE A 1 80 ? 14.141 -5.131 -31.360 1.00 89.50 80 PHE A O 1
ATOM 609 N N . LEU A 1 81 ? 14.477 -7.184 -30.494 1.00 87.88 81 LEU A N 1
ATOM 610 C CA . LEU A 1 81 ? 15.776 -7.409 -31.126 1.00 87.88 81 LEU A CA 1
ATOM 611 C C . LEU A 1 81 ? 15.650 -8.433 -32.257 1.00 87.88 81 LEU A C 1
ATOM 613 O O . LEU A 1 81 ? 15.399 -9.609 -32.004 1.00 87.88 81 LEU A O 1
ATOM 617 N N . ASP A 1 82 ? 15.893 -7.990 -33.489 1.00 86.06 82 ASP A N 1
ATOM 618 C CA . ASP A 1 82 ? 16.205 -8.874 -34.612 1.00 86.06 82 ASP A CA 1
ATOM 619 C C . ASP A 1 82 ? 17.719 -8.850 -34.844 1.00 86.06 82 ASP A C 1
ATOM 621 O O . ASP A 1 82 ? 18.277 -7.847 -35.290 1.00 86.06 82 ASP A O 1
ATOM 625 N N . TYR A 1 83 ? 18.392 -9.947 -34.495 1.00 87.56 83 TYR A N 1
ATOM 626 C CA . TYR A 1 83 ? 19.842 -10.085 -34.649 1.00 87.56 83 TYR A CA 1
ATOM 627 C C . TYR A 1 83 ? 20.243 -10.778 -35.961 1.00 87.56 83 TYR A C 1
ATOM 629 O O . TYR A 1 83 ? 21.433 -10.952 -36.220 1.00 87.56 83 TYR A O 1
ATOM 637 N N . THR A 1 84 ? 19.278 -11.208 -36.784 1.00 87.94 84 THR A N 1
ATOM 638 C CA . THR A 1 84 ? 19.541 -12.069 -37.950 1.00 87.94 84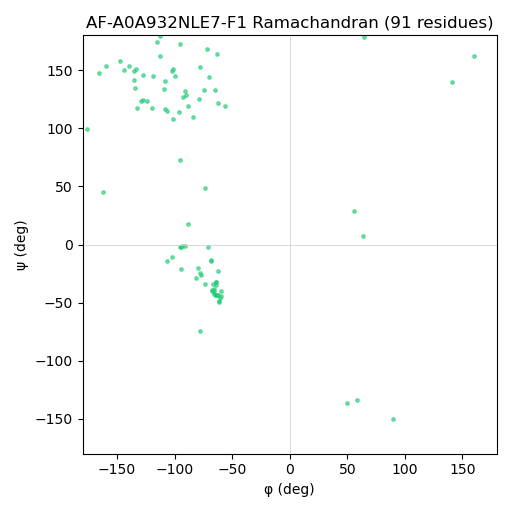 THR A CA 1
ATOM 639 C C . THR A 1 84 ? 20.113 -11.296 -39.136 1.00 87.94 84 THR A C 1
ATOM 641 O O . THR A 1 84 ? 20.761 -11.886 -40.000 1.00 87.94 84 THR A O 1
ATOM 644 N N . GLY A 1 85 ? 19.855 -9.984 -39.207 1.00 81.38 85 GLY A N 1
ATOM 645 C CA . GLY A 1 85 ? 20.205 -9.140 -40.354 1.00 81.38 85 GLY A CA 1
ATOM 646 C C . GLY A 1 85 ? 19.485 -9.536 -41.650 1.00 81.38 85 GLY A C 1
ATOM 647 O O . GLY A 1 85 ? 19.800 -9.008 -42.716 1.00 81.38 85 GLY A O 1
ATOM 648 N N . GLN A 1 86 ? 18.536 -10.471 -41.577 1.00 83.31 86 GLN A N 1
ATOM 649 C CA . GLN A 1 86 ? 17.775 -10.961 -42.713 1.00 83.31 86 GLN A CA 1
ATOM 650 C C . GLN A 1 86 ? 16.388 -10.333 -42.719 1.00 83.31 86 GLN A C 1
ATOM 652 O O . GLN A 1 86 ? 15.807 -10.016 -41.685 1.00 83.31 86 GLN A O 1
ATOM 657 N N . ARG A 1 87 ? 15.826 -10.158 -43.916 1.00 80.94 87 ARG A N 1
ATOM 658 C CA . ARG A 1 87 ? 14.446 -9.695 -44.053 1.00 80.94 87 ARG A CA 1
ATOM 659 C C . ARG A 1 87 ? 13.514 -10.732 -43.425 1.00 80.94 87 ARG A C 1
ATOM 661 O O . ARG A 1 87 ? 13.477 -11.870 -43.884 1.00 80.94 87 ARG A O 1
ATOM 668 N N . ARG A 1 88 ? 12.716 -10.317 -42.439 1.00 78.00 88 ARG A N 1
ATOM 669 C CA . ARG A 1 88 ? 11.637 -11.135 -41.869 1.00 78.00 88 ARG A CA 1
ATOM 670 C C . ARG A 1 88 ? 10.671 -11.565 -42.986 1.00 78.00 88 ARG A C 1
ATOM 672 O O . ARG A 1 88 ? 10.108 -10.718 -43.681 1.00 78.00 88 ARG A O 1
ATOM 679 N N . THR A 1 89 ? 10.526 -12.874 -43.196 1.00 83.94 89 THR A N 1
ATOM 680 C CA . THR A 1 89 ? 9.689 -13.468 -44.261 1.00 83.94 89 THR A CA 1
ATOM 681 C C . THR A 1 89 ? 8.393 -14.090 -43.747 1.00 83.94 89 THR A C 1
ATOM 683 O O . THR A 1 89 ? 7.501 -14.365 -44.546 1.00 83.94 89 THR A O 1
ATOM 686 N N . SER A 1 90 ? 8.259 -14.301 -42.435 1.00 78.81 90 SER A N 1
ATOM 687 C CA . SER A 1 90 ? 7.046 -14.833 -41.810 1.00 78.81 90 SER A CA 1
ATOM 688 C C . SER A 1 90 ? 6.194 -13.719 -41.189 1.00 78.81 90 SER A C 1
ATOM 690 O O . SER A 1 90 ? 6.717 -12.755 -40.635 1.00 78.81 90 SER A O 1
ATOM 692 N N . ASN A 1 91 ? 4.868 -13.885 -41.242 1.00 76.00 91 ASN A N 1
ATOM 693 C CA . ASN A 1 91 ? 3.887 -12.992 -40.603 1.00 76.00 91 ASN A CA 1
ATOM 694 C C . ASN A 1 91 ? 3.572 -13.389 -39.147 1.00 76.00 91 ASN A C 1
ATOM 696 O O . ASN A 1 91 ? 2.537 -13.005 -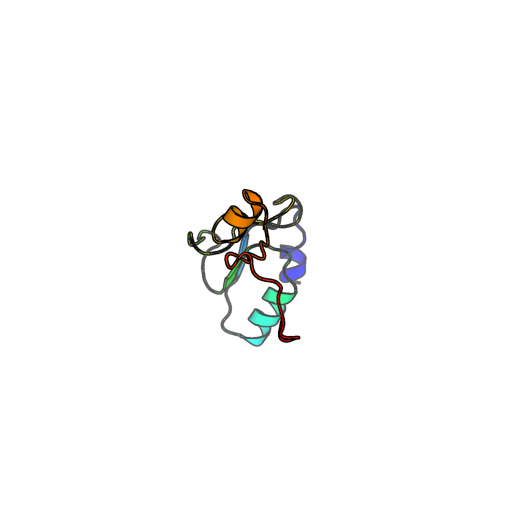38.609 1.00 76.00 91 ASN A O 1
ATOM 700 N N . LEU A 1 92 ? 4.429 -14.198 -38.521 1.00 65.81 92 LEU A N 1
ATOM 701 C CA . LEU A 1 92 ? 4.304 -14.533 -37.106 1.00 65.81 92 LEU A CA 1
ATOM 702 C C . LEU A 1 92 ? 5.050 -13.470 -36.295 1.00 65.81 92 LEU A C 1
ATOM 704 O O . LEU A 1 92 ? 6.257 -13.265 -36.484 1.00 65.81 92 LEU A O 1
ATOM 708 N N . TYR A 1 93 ? 4.298 -12.779 -35.438 1.00 60.28 93 TYR A N 1
ATOM 709 C CA . TYR A 1 93 ? 4.844 -11.883 -34.423 1.00 60.28 93 TYR A CA 1
ATOM 710 C C . TYR A 1 93 ? 5.658 -12.664 -33.399 1.00 60.28 93 TYR A C 1
ATOM 712 O O . TYR A 1 93 ? 5.157 -13.712 -32.935 1.00 60.28 93 TYR A O 1
#

Radius of gyration: 21.63 Å; Cα contacts (8 Å, |Δi|>4): 113; chains: 1; bounding box: 39×28×61 Å

Mean predicted aligned error: 5.83 Å

pLDDT: mean 92.17, std 6.81, range [60.28, 98.0]

Foldseek 3Di:
DVQVVQQPDQWAFFEEDEDPDPVVVVVSVVRHQHPYYHYPDDRDDDDQQDWGWTDGPTDDDWTDGHVRVVPVVDDDDDDDDDPPPDPDPDPDD

Secondary structure (DSSP, 8-state):
-HHHHHHSSSEESEEEE--S-HHHHHHHHHH---SEEEESS-S----TTS-B--EETT--SSPBSHHHHHHHH----------S-SPP-----

Solvent-accessible surface area (backbone atoms only — not comparable to full-atom values): 5934 Å² total; per-residue (Å²): 107,74,54,56,59,65,50,72,48,71,53,11,37,63,37,54,49,76,74,88,52,63,71,58,48,54,53,47,67,73,68,46,65,43,50,37,79,28,76,73,43,67,62,74,81,78,59,73,75,44,73,42,52,23,31,69,76,45,40,82,86,80,45,35,43,40,67,44,33,52,56,74,80,48,80,93,79,88,81,91,84,82,86,78,88,62,82,86,84,68,95,74,130